Protein AF-A0A920VJ10-F1 (afdb_monomer)

Structure (mmCIF, N/CA/C/O backbone):
data_AF-A0A920VJ10-F1
#
_entry.id   AF-A0A920VJ10-F1
#
loop_
_atom_site.group_PDB
_atom_site.id
_atom_site.type_symbol
_atom_site.label_atom_id
_atom_site.label_alt_id
_atom_site.label_comp_id
_atom_site.label_asym_id
_atom_site.label_entity_id
_atom_site.label_seq_id
_atom_site.pdbx_PDB_ins_code
_atom_site.Cartn_x
_atom_site.Cartn_y
_atom_site.Cartn_z
_atom_site.occupancy
_atom_site.B_iso_or_equiv
_atom_site.auth_seq_id
_atom_site.auth_comp_id
_atom_site.auth_asym_id
_atom_site.auth_atom_id
_atom_site.pdbx_PDB_model_num
ATOM 1 N N . MET A 1 1 ? 7.218 -16.625 12.368 1.00 81.44 1 MET A N 1
ATOM 2 C CA . MET A 1 1 ? 6.012 -16.027 11.747 1.00 81.44 1 MET A CA 1
ATOM 3 C C . MET A 1 1 ? 5.820 -14.560 12.105 1.00 81.44 1 MET A C 1
ATOM 5 O O . MET A 1 1 ? 5.550 -13.787 11.196 1.00 81.44 1 MET A O 1
ATOM 9 N N . GLU A 1 2 ? 5.991 -14.152 13.365 1.00 87.25 2 GLU A N 1
ATOM 10 C CA . GLU A 1 2 ? 5.778 -12.749 13.767 1.00 87.25 2 GLU A CA 1
ATOM 11 C C . GLU A 1 2 ? 6.719 -11.756 13.066 1.00 87.25 2 GLU A C 1
ATOM 13 O O . GLU A 1 2 ? 6.262 -10.778 12.487 1.00 87.25 2 GLU A O 1
ATOM 18 N N . SER A 1 3 ? 8.016 -12.064 12.980 1.00 93.31 3 SER A N 1
ATOM 19 C CA . SER A 1 3 ? 8.998 -11.195 12.310 1.00 93.31 3 SER A CA 1
ATOM 20 C C . SER A 1 3 ? 8.684 -10.933 10.831 1.00 93.31 3 SER A C 1
ATOM 22 O O . SER A 1 3 ? 8.964 -9.851 10.326 1.00 93.31 3 SER A O 1
ATOM 24 N N . LEU A 1 4 ? 8.073 -11.902 10.135 1.00 93.44 4 LEU A N 1
ATOM 25 C CA . LEU A 1 4 ? 7.650 -11.731 8.742 1.00 93.44 4 LEU A CA 1
ATOM 26 C C . LEU A 1 4 ? 6.490 -10.735 8.647 1.00 93.44 4 LEU A C 1
ATOM 28 O O . LEU A 1 4 ? 6.519 -9.833 7.815 1.00 93.44 4 LEU A O 1
ATOM 32 N N . ARG A 1 5 ? 5.482 -10.881 9.516 1.00 92.06 5 ARG A N 1
ATOM 33 C CA . ARG A 1 5 ? 4.349 -9.949 9.576 1.00 92.06 5 ARG A CA 1
ATOM 34 C C . ARG A 1 5 ? 4.821 -8.550 9.932 1.00 92.06 5 ARG A C 1
ATOM 36 O O . ARG A 1 5 ? 4.387 -7.600 9.298 1.00 92.06 5 ARG A O 1
ATOM 43 N N . GLU A 1 6 ? 5.759 -8.427 10.861 1.00 94.81 6 GLU A N 1
ATOM 44 C CA . GLU A 1 6 ? 6.332 -7.131 11.207 1.00 94.81 6 GLU A CA 1
ATOM 45 C C . GLU A 1 6 ? 7.079 -6.491 10.025 1.00 94.81 6 GLU A C 1
ATOM 47 O O . GLU A 1 6 ? 6.897 -5.309 9.742 1.00 94.81 6 GLU A O 1
ATOM 52 N N . GLY A 1 7 ? 7.840 -7.274 9.254 1.00 96.88 7 GLY A N 1
ATOM 53 C CA . GLY A 1 7 ? 8.449 -6.795 8.010 1.00 96.88 7 GLY A CA 1
ATOM 54 C C . GLY A 1 7 ? 7.416 -6.281 6.999 1.00 96.88 7 GLY A C 1
ATOM 55 O O . GLY A 1 7 ? 7.562 -5.182 6.467 1.00 96.88 7 GLY A O 1
ATOM 56 N N . LEU A 1 8 ? 6.335 -7.035 6.777 1.00 97.31 8 LEU A N 1
ATOM 57 C CA . LEU A 1 8 ? 5.240 -6.639 5.881 1.00 97.31 8 LEU A CA 1
ATOM 58 C C . LEU A 1 8 ? 4.455 -5.424 6.398 1.00 97.31 8 LEU A C 1
ATOM 60 O O . LEU A 1 8 ? 3.967 -4.625 5.602 1.00 97.31 8 LEU A O 1
ATOM 64 N N . ARG A 1 9 ? 4.344 -5.263 7.720 1.00 96.38 9 ARG A N 1
ATOM 65 C CA . ARG A 1 9 ? 3.722 -4.099 8.360 1.00 96.38 9 ARG A CA 1
ATOM 66 C C . ARG A 1 9 ? 4.546 -2.835 8.126 1.00 96.38 9 ARG A C 1
ATOM 68 O O . ARG A 1 9 ? 3.982 -1.780 7.867 1.00 96.38 9 ARG A O 1
A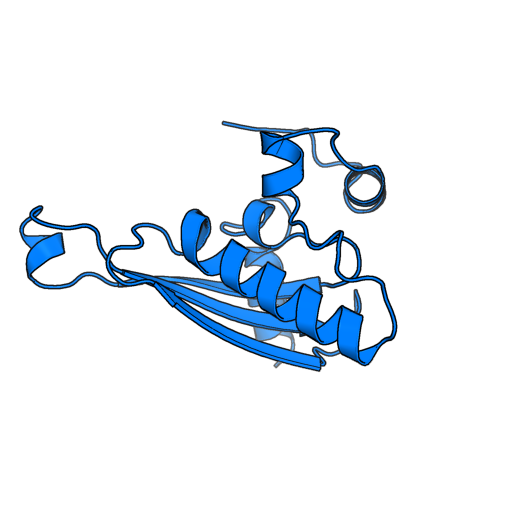TOM 75 N N . LYS A 1 10 ? 5.877 -2.929 8.159 1.00 97.12 10 LYS A N 1
ATOM 76 C CA . LYS A 1 10 ? 6.769 -1.783 7.909 1.00 97.12 10 LYS A CA 1
ATOM 77 C C . LYS A 1 10 ? 6.705 -1.256 6.476 1.00 97.12 10 LYS A C 1
ATOM 79 O O . LYS A 1 10 ? 6.940 -0.074 6.266 1.00 97.12 10 LYS A O 1
ATOM 84 N N . VAL A 1 11 ? 6.351 -2.090 5.497 1.00 97.88 11 VAL A N 1
ATOM 85 C CA . VAL A 1 11 ? 6.155 -1.657 4.098 1.00 97.88 11 VAL A CA 1
ATOM 86 C C . VAL A 1 11 ? 4.973 -0.688 3.961 1.00 97.88 11 VAL A C 1
ATOM 88 O O . VAL A 1 11 ? 5.006 0.212 3.121 1.00 97.88 11 VAL A O 1
ATOM 91 N N . THR A 1 12 ? 3.937 -0.868 4.778 1.00 97.44 12 THR A N 1
ATOM 92 C CA . THR A 1 12 ? 2.668 -0.125 4.720 1.00 97.44 12 THR A CA 1
ATOM 93 C C . THR A 1 12 ? 2.513 0.888 5.860 1.00 97.44 12 THR A C 1
ATOM 95 O O . THR A 1 12 ? 1.582 1.691 5.849 1.00 97.44 12 THR A O 1
ATOM 98 N N . ALA A 1 13 ? 3.414 0.884 6.844 1.00 96.06 13 ALA A N 1
ATOM 99 C CA . ALA A 1 13 ? 3.509 1.884 7.906 1.00 96.06 13 ALA A CA 1
ATOM 100 C C . ALA A 1 13 ? 4.123 3.204 7.396 1.00 96.06 13 ALA A C 1
ATOM 102 O O . ALA A 1 13 ? 4.761 3.201 6.342 1.00 96.06 13 ALA A O 1
ATOM 103 N N . PRO A 1 14 ? 3.979 4.329 8.125 1.00 95.50 14 PRO A N 1
ATOM 104 C CA . PRO A 1 14 ? 4.653 5.576 7.770 1.00 95.50 14 PRO A CA 1
ATOM 105 C C . PRO A 1 14 ? 6.155 5.384 7.520 1.00 95.50 14 PRO A C 1
ATOM 107 O O . PRO A 1 14 ? 6.833 4.694 8.279 1.00 95.50 14 PRO A O 1
ATOM 110 N N . GLY A 1 15 ? 6.664 5.980 6.437 1.00 92.81 15 GLY A N 1
ATOM 111 C CA . GLY A 1 15 ? 8.037 5.774 5.951 1.00 92.81 15 GLY A CA 1
ATOM 112 C C . GLY A 1 15 ? 8.239 4.507 5.105 1.00 92.81 15 GLY A C 1
ATOM 113 O O . GLY A 1 15 ? 9.293 4.341 4.496 1.00 92.81 15 GLY A O 1
ATOM 114 N N . GLY A 1 16 ? 7.239 3.627 5.030 1.00 96.12 16 GLY A N 1
ATOM 115 C CA . GLY A 1 16 ? 7.220 2.460 4.157 1.00 96.12 16 GLY A CA 1
ATOM 116 C C . GLY A 1 16 ? 6.886 2.802 2.703 1.00 96.12 16 GLY A C 1
ATOM 117 O O . GLY A 1 16 ? 6.212 3.790 2.408 1.00 96.12 16 GLY A O 1
ATOM 118 N N . THR A 1 17 ? 7.322 1.947 1.775 1.00 95.62 17 THR A N 1
ATOM 119 C CA . THR A 1 17 ? 7.217 2.192 0.326 1.00 95.62 17 THR A CA 1
ATOM 120 C C . THR A 1 17 ? 5.790 2.217 -0.216 1.00 95.62 17 THR A C 1
ATOM 122 O O . THR A 1 17 ? 5.575 2.747 -1.301 1.00 95.62 17 THR A O 1
ATOM 125 N N . ALA A 1 18 ? 4.815 1.651 0.500 1.00 97.06 18 ALA A N 1
ATOM 126 C CA . ALA A 1 18 ? 3.423 1.566 0.057 1.00 97.06 18 ALA A CA 1
ATOM 127 C C . ALA A 1 18 ? 2.444 2.296 0.987 1.00 97.06 18 ALA A C 1
ATOM 129 O O . ALA A 1 18 ? 1.234 2.105 0.877 1.00 97.06 18 ALA A O 1
ATOM 130 N N . HIS A 1 19 ? 2.943 3.111 1.920 1.00 97.06 19 HIS A N 1
ATOM 131 C CA . HIS A 1 19 ? 2.133 3.671 3.000 1.00 97.06 19 HIS A CA 1
ATOM 132 C C . HIS A 1 19 ? 0.901 4.448 2.517 1.00 97.06 19 HIS A C 1
ATOM 134 O O . HIS A 1 19 ? -0.222 4.141 2.910 1.00 97.06 19 HIS A O 1
ATOM 140 N N . PHE A 1 20 ? 1.100 5.424 1.632 1.00 95.69 20 PHE A N 1
ATOM 141 C CA . PHE A 1 20 ? 0.037 6.328 1.188 1.00 95.69 20 PHE A CA 1
ATOM 142 C C . PHE A 1 20 ? -1.077 5.566 0.464 1.00 95.69 20 PHE A C 1
ATOM 144 O O . PHE A 1 20 ? -2.254 5.756 0.759 1.00 95.69 20 PHE A O 1
ATOM 151 N N . GLY A 1 21 ? -0.694 4.647 -0.424 1.00 97.12 21 GLY A N 1
ATOM 152 C CA . GLY A 1 21 ? -1.626 3.819 -1.183 1.00 97.12 21 GLY A CA 1
ATOM 153 C C . GLY A 1 21 ? -2.292 2.697 -0.384 1.00 97.12 21 GLY A C 1
ATOM 154 O O . GLY A 1 21 ? -3.178 2.042 -0.911 1.00 97.12 21 GLY A O 1
ATOM 155 N N . THR A 1 22 ? -1.889 2.434 0.865 1.00 98.31 22 THR A N 1
ATOM 156 C CA . THR A 1 22 ? -2.440 1.313 1.659 1.00 98.31 22 THR A CA 1
ATOM 157 C C . THR A 1 22 ? -3.009 1.703 3.017 1.00 98.31 22 THR A C 1
ATOM 159 O O . THR A 1 22 ? -3.643 0.873 3.668 1.00 98.31 22 THR A O 1
ATOM 162 N N . ALA A 1 23 ? -2.830 2.947 3.459 1.00 97.69 23 ALA A N 1
ATOM 163 C CA . ALA A 1 23 ? -3.445 3.435 4.685 1.00 97.69 23 ALA A CA 1
ATOM 164 C C . ALA A 1 23 ? -4.961 3.611 4.490 1.00 97.69 23 ALA A C 1
ATOM 166 O O . ALA A 1 23 ? -5.397 4.391 3.644 1.00 97.69 23 ALA A O 1
ATOM 167 N N . LEU A 1 24 ? -5.744 2.887 5.293 1.00 97.50 24 LEU A N 1
ATOM 168 C CA . LEU A 1 24 ? -7.210 2.850 5.266 1.00 97.50 24 LEU A CA 1
ATOM 169 C C . LEU A 1 24 ? -7.785 3.296 6.610 1.00 97.50 24 LEU A C 1
ATOM 171 O O . LEU A 1 24 ? -7.149 3.121 7.647 1.00 97.5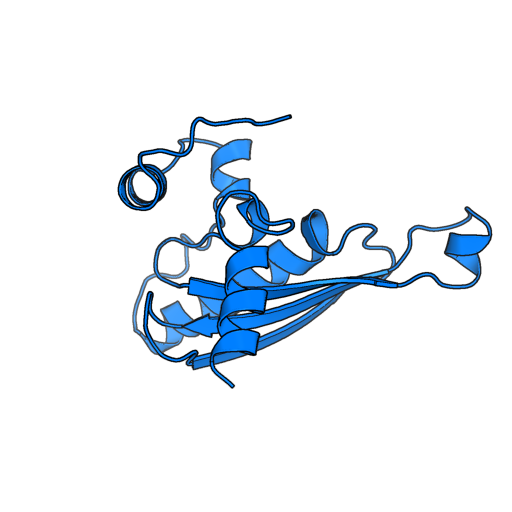0 24 LEU A O 1
ATOM 175 N N . GLU A 1 25 ? -9.016 3.794 6.615 1.00 96.38 25 GLU A N 1
ATOM 176 C CA . GLU A 1 25 ? -9.686 4.263 7.832 1.00 96.38 25 GLU A CA 1
ATOM 177 C C . GLU A 1 25 ? -9.906 3.151 8.868 1.00 96.38 25 GLU A C 1
ATOM 179 O O . GLU A 1 25 ? -9.562 3.323 10.033 1.00 96.38 25 GLU A O 1
ATOM 184 N N . HIS A 1 26 ? -10.440 1.997 8.472 1.00 96.50 26 HIS A N 1
ATOM 185 C CA . HIS A 1 26 ? -10.870 0.968 9.433 1.00 96.50 26 HIS A CA 1
ATOM 186 C C . HIS A 1 26 ? -9.904 -0.212 9.564 1.00 96.50 26 HIS A C 1
ATOM 188 O O . HIS A 1 26 ? -9.940 -0.942 10.556 1.00 96.50 26 HIS A O 1
ATOM 194 N N . TRP A 1 27 ? -9.034 -0.408 8.574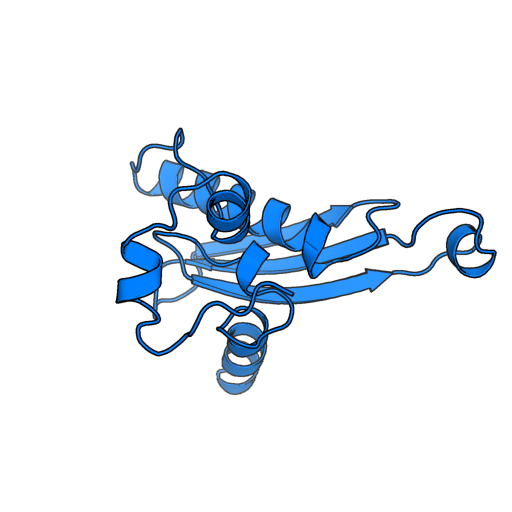 1.00 97.75 27 TRP A N 1
ATOM 195 C CA . TRP A 1 27 ? -8.262 -1.639 8.437 1.00 97.75 27 TRP A CA 1
ATOM 196 C C . TRP A 1 27 ? -6.770 -1.377 8.421 1.00 97.75 27 TRP A C 1
ATOM 198 O O . TRP A 1 27 ? -6.285 -0.338 7.976 1.00 97.75 27 TRP A O 1
ATOM 208 N N . GLN A 1 28 ? -6.030 -2.379 8.871 1.00 97.81 28 GLN A N 1
ATOM 209 C CA . GLN A 1 28 ? -4.594 -2.429 8.719 1.00 97.81 28 GLN A CA 1
ATOM 210 C C . GLN A 1 28 ? -4.230 -3.346 7.564 1.00 97.81 28 GLN A C 1
ATOM 212 O O . GLN A 1 28 ? -4.688 -4.486 7.495 1.00 97.81 28 GLN A O 1
ATOM 217 N N . VAL A 1 29 ? -3.356 -2.845 6.698 1.00 98.44 29 VAL A N 1
ATOM 218 C CA . VAL A 1 29 ? -2.784 -3.598 5.589 1.00 98.44 29 VAL A CA 1
ATOM 219 C C . VAL A 1 29 ? -1.368 -4.031 5.947 1.00 98.44 29 VAL A C 1
ATOM 221 O O . VAL A 1 29 ? -0.590 -3.243 6.481 1.00 98.44 29 VAL A O 1
ATOM 224 N N . LEU A 1 30 ? -1.020 -5.273 5.631 1.00 98.12 30 LEU A N 1
ATOM 225 C CA . LEU A 1 30 ? 0.343 -5.793 5.639 1.00 98.12 30 LEU A CA 1
ATOM 226 C C . LEU A 1 30 ? 0.618 -6.345 4.247 1.00 98.12 30 LEU A C 1
ATOM 228 O O . LEU A 1 30 ? -0.195 -7.108 3.730 1.00 98.12 30 LEU A O 1
ATOM 232 N N . GLY A 1 31 ? 1.744 -6.015 3.627 1.00 97.94 31 GLY A N 1
ATOM 233 C CA . GLY A 1 31 ? 1.998 -6.555 2.298 1.00 97.94 31 GLY A CA 1
ATOM 234 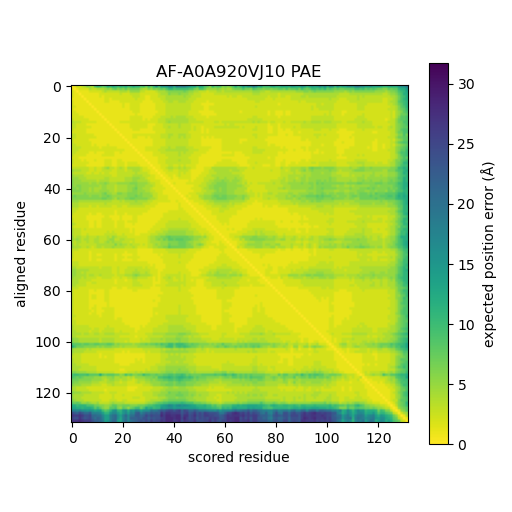C C . GLY A 1 31 ? 3.326 -6.164 1.696 1.00 97.94 31 GLY A C 1
ATOM 235 O O . GLY A 1 31 ? 4.186 -5.573 2.348 1.00 97.94 31 GLY A O 1
ATOM 236 N N . LYS A 1 32 ? 3.490 -6.535 0.431 1.00 98.12 32 LYS A N 1
ATOM 237 C CA . LYS A 1 32 ? 4.689 -6.253 -0.338 1.00 98.12 32 LYS A CA 1
ATOM 238 C C . LYS A 1 32 ? 4.323 -5.782 -1.736 1.00 98.12 32 LYS A C 1
ATOM 240 O O . LYS A 1 32 ? 3.535 -6.413 -2.433 1.00 98.12 32 LYS A O 1
ATOM 245 N N . THR A 1 33 ? 4.965 -4.685 -2.114 1.00 95.81 33 THR A N 1
ATOM 246 C CA . THR A 1 33 ? 4.980 -4.136 -3.469 1.00 95.81 33 THR A CA 1
ATOM 247 C C . THR A 1 33 ? 6.115 -4.739 -4.290 1.00 95.81 33 THR A C 1
ATOM 249 O O . THR A 1 33 ? 7.192 -5.021 -3.741 1.00 95.81 33 THR A O 1
ATOM 252 N N . GLY A 1 34 ? 5.919 -4.834 -5.598 1.00 94.50 34 GLY A N 1
ATOM 253 C CA . GLY A 1 34 ? 7.006 -4.975 -6.548 1.00 94.50 34 GLY A CA 1
ATOM 254 C C . GLY A 1 34 ? 6.627 -4.521 -7.952 1.00 94.50 34 GLY A C 1
ATOM 255 O O . GLY A 1 34 ? 5.479 -4.185 -8.244 1.00 94.50 34 GLY A O 1
ATOM 256 N N . THR A 1 35 ? 7.644 -4.525 -8.798 1.00 96.19 35 THR A N 1
ATOM 257 C CA . THR A 1 35 ? 7.573 -4.228 -10.224 1.00 96.19 35 THR A CA 1
ATOM 258 C C . THR A 1 35 ? 8.152 -5.438 -10.953 1.00 96.19 35 THR A C 1
ATOM 260 O O . THR A 1 35 ? 9.104 -6.052 -10.463 1.00 96.19 35 THR A O 1
ATOM 263 N N . ALA A 1 36 ? 7.527 -5.844 -12.053 1.00 95.88 36 ALA A N 1
ATOM 264 C CA . ALA A 1 36 ? 7.923 -6.999 -12.844 1.00 95.88 36 ALA A CA 1
ATOM 265 C C . ALA A 1 36 ? 8.247 -6.557 -14.274 1.00 95.88 36 ALA A C 1
ATOM 267 O O . ALA A 1 36 ? 7.361 -6.180 -15.040 1.00 95.88 36 ALA A O 1
ATOM 268 N N . GLU A 1 37 ? 9.534 -6.609 -14.606 1.00 95.06 37 GLU A N 1
ATOM 269 C CA . GLU A 1 37 ? 10.045 -6.323 -15.944 1.00 95.06 37 GLU A CA 1
ATOM 270 C C . GLU A 1 37 ? 9.663 -7.425 -16.942 1.00 95.06 37 GLU A C 1
ATOM 272 O O . GLU A 1 37 ? 9.591 -8.605 -16.594 1.00 95.06 37 GLU A O 1
ATOM 277 N N . HIS A 1 38 ? 9.487 -7.046 -18.206 1.00 94.56 38 HIS A N 1
ATOM 278 C CA . HIS A 1 38 ? 9.283 -7.955 -19.335 1.00 94.56 38 HIS A CA 1
ATOM 279 C C . HIS A 1 38 ? 10.043 -7.461 -20.573 1.00 94.56 38 HIS A C 1
ATOM 281 O O . HIS A 1 38 ? 10.571 -6.353 -20.591 1.00 94.56 38 HIS A O 1
ATOM 287 N N . GLY A 1 39 ? 10.063 -8.252 -21.653 1.00 96.94 39 GLY A N 1
ATOM 288 C CA . GLY A 1 39 ? 10.874 -7.946 -22.843 1.00 96.94 39 GLY A CA 1
ATOM 289 C C . GLY A 1 39 ? 10.668 -6.531 -23.402 1.00 96.94 39 GLY A C 1
ATOM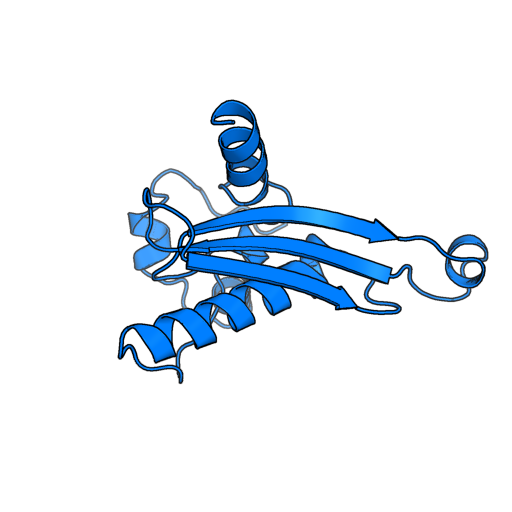 290 O O . GLY A 1 39 ? 11.639 -5.842 -23.697 1.00 96.94 39 GLY A O 1
ATOM 291 N N . LEU A 1 40 ? 9.415 -6.063 -23.483 1.00 96.56 40 LEU A N 1
ATOM 292 C CA . LEU A 1 40 ? 9.121 -4.695 -23.933 1.00 96.56 40 LEU A CA 1
ATOM 293 C C . LEU A 1 40 ? 9.560 -3.598 -22.943 1.00 96.56 40 LEU A C 1
ATOM 295 O O . LEU A 1 40 ? 10.017 -2.559 -23.406 1.00 96.56 40 LEU A O 1
ATOM 299 N N . SER A 1 41 ? 9.476 -3.804 -21.622 1.00 95.88 41 SER A N 1
ATOM 300 C CA . SER A 1 41 ? 9.897 -2.786 -20.647 1.00 95.88 41 SER A CA 1
ATOM 301 C C . SER A 1 41 ? 11.408 -2.676 -20.563 1.00 95.88 41 SER A C 1
ATOM 303 O O . SER A 1 41 ? 11.954 -1.577 -20.563 1.00 95.88 41 SER A O 1
ATOM 305 N N . GLN A 1 42 ? 12.104 -3.808 -20.665 1.00 95.81 42 GLN A N 1
ATOM 306 C CA . GLN A 1 42 ? 13.560 -3.827 -20.775 1.00 95.81 42 GLN A CA 1
ATOM 307 C C . GLN A 1 42 ? 14.065 -3.159 -22.061 1.00 95.81 42 GLN A C 1
ATOM 309 O O . GLN A 1 42 ? 15.166 -2.614 -22.074 1.00 95.81 42 GLN A O 1
ATOM 314 N N . ALA A 1 43 ? 13.266 -3.178 -23.132 1.00 96.75 43 ALA A N 1
ATOM 315 C CA . ALA A 1 43 ? 13.547 -2.450 -24.368 1.00 96.75 43 ALA A CA 1
ATOM 316 C C . ALA A 1 43 ? 13.122 -0.966 -24.320 1.00 96.75 43 ALA A C 1
ATOM 318 O O . ALA A 1 43 ? 13.328 -0.254 -25.301 1.00 96.75 43 ALA A O 1
ATOM 319 N N . GLY A 1 44 ? 12.516 -0.497 -23.222 1.00 95.44 44 GLY A N 1
ATOM 320 C CA . GLY A 1 44 ? 11.979 0.863 -23.093 1.00 95.44 44 GLY A CA 1
ATOM 321 C C . GLY A 1 44 ? 10.760 1.140 -23.980 1.00 95.44 44 GLY A C 1
ATOM 322 O O . GLY A 1 44 ? 10.489 2.290 -24.311 1.00 95.44 44 GLY A O 1
ATOM 323 N N . LEU A 1 45 ? 10.052 0.093 -24.413 1.00 97.06 45 LEU A N 1
ATOM 324 C CA . LEU A 1 45 ? 8.915 0.172 -25.337 1.00 97.06 45 LEU A CA 1
ATOM 325 C C . LEU A 1 45 ? 7.553 0.102 -24.634 1.00 97.06 45 LEU A C 1
ATOM 327 O O . LEU A 1 45 ? 6.529 0.310 -25.281 1.00 97.06 45 LEU A O 1
ATOM 331 N N . ALA A 1 46 ? 7.526 -0.236 -23.346 1.00 96.38 46 ALA A N 1
ATOM 332 C CA . ALA A 1 46 ? 6.321 -0.273 -22.524 1.00 96.38 46 ALA A CA 1
ATOM 333 C C . ALA A 1 46 ? 6.684 -0.209 -21.033 1.00 96.38 46 ALA A C 1
ATOM 335 O O . ALA A 1 46 ? 7.817 -0.499 -20.664 1.00 96.38 46 ALA A O 1
ATOM 336 N N . GLU A 1 47 ? 5.726 0.117 -20.171 1.00 97.56 47 GLU A N 1
ATOM 337 C CA . GLU A 1 47 ? 5.958 0.133 -18.723 1.00 97.56 47 GLU A CA 1
ATOM 338 C C . GLU A 1 47 ? 6.060 -1.283 -18.142 1.00 97.56 47 GLU A C 1
ATOM 340 O O . GLU A 1 47 ? 5.375 -2.188 -18.622 1.00 97.56 47 GLU A O 1
ATOM 345 N N . PRO A 1 48 ? 6.848 -1.517 -17.081 1.00 97.44 48 PRO A N 1
ATOM 346 C CA . PRO A 1 48 ? 6.827 -2.804 -16.403 1.00 97.44 48 PRO A CA 1
ATOM 347 C C . PRO A 1 48 ? 5.472 -3.055 -15.727 1.00 97.44 48 PRO A C 1
ATOM 349 O O . PRO A 1 48 ? 4.654 -2.156 -15.525 1.00 97.44 48 PRO A O 1
ATOM 352 N N . HIS A 1 49 ? 5.198 -4.302 -15.355 1.00 98.00 49 HIS A N 1
ATOM 353 C CA . HIS A 1 49 ? 3.975 -4.634 -14.628 1.00 98.00 49 HIS A CA 1
ATOM 354 C C . HIS A 1 49 ? 4.101 -4.248 -13.152 1.00 98.00 49 HIS A C 1
ATOM 356 O O . HIS A 1 49 ? 5.147 -4.436 -12.529 1.00 98.00 49 HIS A O 1
ATOM 362 N N . ALA A 1 50 ? 3.011 -3.779 -12.558 1.00 98.31 50 ALA A N 1
ATOM 363 C CA . ALA A 1 50 ? 2.934 -3.480 -11.135 1.00 98.31 50 ALA A CA 1
ATOM 364 C C . ALA A 1 50 ? 2.271 -4.638 -10.388 1.00 98.31 50 ALA A C 1
ATOM 366 O O . ALA A 1 50 ? 1.263 -5.177 -10.845 1.00 98.31 50 ALA A O 1
ATOM 367 N N . TRP A 1 51 ? 2.780 -5.001 -9.210 1.00 98.44 51 TRP A N 1
ATOM 368 C CA . TRP A 1 51 ? 2.109 -5.987 -8.366 1.00 98.44 51 TRP A CA 1
ATOM 369 C C . TRP A 1 51 ? 2.137 -5.631 -6.884 1.00 98.44 51 TRP A C 1
ATOM 371 O O . TRP A 1 51 ? 3.062 -4.995 -6.369 1.00 98.44 51 TRP A O 1
ATOM 381 N N . PHE A 1 52 ? 1.098 -6.079 -6.185 1.00 98.69 52 PHE A N 1
ATOM 382 C CA . PHE A 1 52 ? 1.013 -5.994 -4.737 1.00 98.69 52 PHE A CA 1
ATOM 383 C C . PHE A 1 52 ? 0.325 -7.233 -4.175 1.00 98.69 52 PHE A C 1
ATOM 385 O O . PHE A 1 52 ? -0.799 -7.557 -4.554 1.00 98.69 52 PHE A O 1
ATOM 392 N N . ALA A 1 53 ? 0.982 -7.901 -3.231 1.00 98.62 53 ALA A N 1
ATOM 393 C CA . ALA A 1 53 ? 0.382 -8.972 -2.444 1.00 98.62 53 ALA A CA 1
ATOM 394 C C . ALA A 1 53 ? 0.217 -8.491 -1.004 1.00 98.62 53 ALA A C 1
ATOM 396 O O . ALA A 1 53 ? 1.198 -8.109 -0.357 1.00 98.62 53 ALA A O 1
ATOM 397 N N . GLY A 1 54 ? -1.011 -8.504 -0.487 1.00 98.19 54 GLY A N 1
ATOM 398 C CA . GLY A 1 54 ? -1.264 -8.049 0.872 1.00 98.19 54 GLY A CA 1
ATOM 399 C C . GLY A 1 54 ? -2.424 -8.728 1.568 1.00 98.19 54 GLY A C 1
ATOM 400 O O . GLY A 1 54 ? -3.265 -9.389 0.969 1.00 98.19 54 GLY A O 1
ATOM 401 N N . MET A 1 55 ? -2.423 -8.559 2.881 1.00 98.25 55 MET A N 1
ATOM 402 C CA . MET A 1 55 ? -3.431 -9.049 3.802 1.00 98.25 55 MET A CA 1
ATOM 403 C C . MET A 1 55 ? -4.017 -7.857 4.548 1.00 98.25 55 MET A C 1
ATOM 405 O O . MET A 1 55 ? -3.284 -6.922 4.880 1.00 98.25 55 MET A O 1
ATOM 409 N N . ALA A 1 56 ? -5.312 -7.905 4.845 1.00 98.44 56 ALA A N 1
ATOM 410 C CA . ALA A 1 56 ? -5.992 -6.831 5.559 1.00 98.44 56 ALA A CA 1
ATOM 411 C C . ALA A 1 56 ? -6.925 -7.361 6.647 1.00 98.44 56 ALA A C 1
ATOM 413 O O . ALA A 1 56 ? -7.483 -8.456 6.533 1.00 98.44 56 ALA A O 1
ATOM 414 N N . GLY A 1 57 ? -7.104 -6.577 7.706 1.00 97.94 57 GLY A N 1
ATOM 415 C CA . GLY A 1 57 ? -8.012 -6.887 8.807 1.00 97.94 57 GLY A CA 1
ATOM 416 C C . GLY A 1 57 ? -8.062 -5.777 9.857 1.00 97.94 57 GLY A C 1
ATOM 417 O O . GLY A 1 57 ? -7.553 -4.680 9.609 1.00 97.94 57 GLY A O 1
ATOM 418 N N . PRO A 1 58 ? -8.670 -6.044 11.026 1.00 97.06 58 PRO A N 1
ATOM 419 C CA . PRO A 1 58 ? -8.721 -5.091 12.129 1.00 97.06 58 PRO A CA 1
ATOM 420 C C . PRO A 1 58 ? -7.328 -4.606 12.535 1.00 97.06 58 PRO A C 1
ATOM 422 O O . PRO A 1 58 ? -6.355 -5.363 12.512 1.00 97.06 58 PRO A O 1
ATOM 425 N N . ILE A 1 59 ? -7.233 -3.344 12.944 1.00 94.94 59 ILE A N 1
ATOM 426 C CA . ILE A 1 59 ? -5.978 -2.742 13.402 1.00 94.94 59 ILE A CA 1
ATOM 427 C C . ILE A 1 59 ? -5.476 -3.483 14.644 1.00 94.94 59 ILE A C 1
ATOM 429 O O . ILE A 1 59 ? -6.199 -3.616 15.627 1.00 94.94 59 ILE A O 1
ATOM 433 N N . GLY A 1 60 ? -4.241 -3.991 14.587 1.00 91.19 60 GLY A N 1
ATOM 434 C CA . GLY A 1 60 ? -3.661 -4.805 15.663 1.00 91.19 60 GLY A CA 1
ATOM 435 C C . GLY A 1 60 ? -4.224 -6.230 15.760 1.00 91.19 60 GLY A C 1
ATOM 436 O O . GLY A 1 60 ? -3.788 -6.993 16.618 1.00 91.19 60 GLY A O 1
ATOM 437 N N . GLY A 1 61 ? -5.160 -6.607 14.885 1.00 92.19 61 GLY A N 1
ATOM 438 C CA . GLY A 1 61 ? -5.764 -7.934 14.827 1.00 92.19 61 GLY A CA 1
ATOM 439 C C . GLY A 1 61 ? -5.148 -8.847 13.764 1.00 92.19 61 GLY A C 1
ATOM 440 O O . GLY A 1 61 ? -4.197 -8.500 13.061 1.00 92.19 61 GLY A O 1
ATOM 441 N N . LEU A 1 62 ? -5.723 -10.046 13.636 1.00 92.81 62 LEU A N 1
ATOM 442 C CA . LEU A 1 62 ? -5.385 -10.977 12.560 1.00 92.81 62 LEU A CA 1
ATOM 443 C C . LEU A 1 62 ? -6.036 -10.540 11.234 1.00 92.81 62 LEU A C 1
ATOM 445 O O . LEU A 1 62 ? -7.176 -10.068 11.243 1.00 92.81 62 LEU A O 1
ATOM 449 N N . PRO A 1 63 ? -5.355 -10.723 10.086 1.00 94.31 63 PRO A N 1
ATOM 450 C CA . PRO A 1 63 ? -5.943 -10.425 8.788 1.00 94.31 63 PRO A CA 1
ATOM 451 C C . PRO A 1 63 ? -7.126 -11.355 8.489 1.00 94.31 63 PRO A C 1
ATOM 453 O O . PRO A 1 63 ? -7.079 -12.551 8.774 1.00 94.31 63 PRO A O 1
ATOM 456 N N . GLY A 1 64 ? -8.177 -10.798 7.888 1.00 94.44 64 GLY A N 1
ATOM 457 C CA . GLY A 1 64 ? -9.393 -11.509 7.488 1.00 94.44 64 GLY A CA 1
ATOM 458 C C . GLY A 1 64 ? -9.516 -11.756 5.981 1.00 94.44 64 GLY A C 1
ATOM 459 O O . GLY A 1 64 ? -10.465 -12.421 5.564 1.00 94.44 64 GLY A O 1
ATOM 460 N N . ILE A 1 65 ? -8.599 -11.210 5.175 1.00 98.31 65 ILE A N 1
ATOM 461 C CA . ILE A 1 65 ? -8.537 -11.382 3.718 1.00 98.31 65 ILE A CA 1
ATOM 462 C C . ILE A 1 65 ? -7.091 -11.266 3.214 1.00 98.31 65 ILE A C 1
ATOM 464 O O . ILE A 1 65 ? -6.287 -10.531 3.791 1.00 98.31 65 ILE A O 1
ATOM 468 N N . VAL A 1 66 ? -6.790 -11.975 2.123 1.00 98.38 66 VAL A N 1
ATOM 469 C CA . VAL A 1 66 ? -5.597 -11.793 1.286 1.00 98.38 66 VAL A CA 1
ATOM 470 C C . VAL A 1 66 ? -6.048 -11.367 -0.108 1.00 98.38 66 VAL A C 1
ATOM 472 O O . VAL A 1 66 ? -6.967 -11.967 -0.662 1.00 98.38 66 VAL A O 1
ATOM 475 N N . VAL A 1 67 ? -5.401 -10.349 -0.671 1.00 98.69 67 VAL A N 1
ATOM 476 C CA . VAL A 1 67 ? -5.635 -9.862 -2.033 1.00 98.69 67 VAL A CA 1
ATOM 477 C C . VAL A 1 67 ? -4.289 -9.748 -2.744 1.00 98.69 67 VAL A C 1
ATOM 479 O O . VAL A 1 67 ? -3.320 -9.216 -2.193 1.00 98.69 67 VAL A O 1
ATOM 482 N N . VAL A 1 68 ? -4.232 -10.255 -3.973 1.00 98.56 68 VAL A N 1
ATOM 483 C CA . VAL A 1 68 ? -3.082 -10.112 -4.869 1.00 98.56 68 VAL A CA 1
ATOM 484 C C . VAL A 1 68 ? -3.546 -9.371 -6.110 1.00 98.56 68 VAL A C 1
ATOM 486 O O . VAL A 1 68 ? -4.523 -9.769 -6.738 1.00 98.56 68 VAL A O 1
ATOM 489 N N . VAL A 1 69 ? -2.850 -8.289 -6.438 1.00 98.75 69 VAL A N 1
ATOM 490 C CA . VAL A 1 69 ? -3.109 -7.465 -7.618 1.00 98.75 69 VAL A CA 1
ATOM 491 C C . VAL A 1 69 ? -1.898 -7.536 -8.529 1.00 98.75 69 VAL A C 1
ATOM 493 O O . VAL A 1 69 ? -0.771 -7.346 -8.069 1.00 98.75 69 VAL A O 1
ATOM 496 N N . ILE A 1 70 ? -2.151 -7.776 -9.812 1.00 98.19 70 ILE A N 1
ATOM 497 C CA . ILE A 1 70 ? -1.199 -7.592 -10.904 1.00 98.19 70 ILE A CA 1
ATOM 498 C C . ILE A 1 70 ? -1.862 -6.631 -11.887 1.00 98.19 70 ILE A C 1
ATOM 500 O O . ILE A 1 70 ? -2.982 -6.878 -12.328 1.00 98.19 70 ILE A O 1
ATOM 504 N N . ALA A 1 71 ? -1.184 -5.532 -12.189 1.00 97.94 71 ALA A N 1
ATOM 505 C CA . ALA A 1 71 ? -1.578 -4.571 -13.204 1.00 97.94 71 ALA A CA 1
ATOM 506 C C . ALA A 1 71 ? -0.531 -4.602 -14.320 1.00 97.94 71 ALA A C 1
ATOM 508 O O . ALA A 1 71 ? 0.617 -4.187 -14.124 1.00 97.94 71 ALA A O 1
ATOM 509 N N . GLU A 1 72 ? -0.923 -5.135 -15.476 1.00 97.69 72 GLU A N 1
ATOM 510 C CA . GLU A 1 72 ? -0.085 -5.114 -16.673 1.00 97.69 72 GLU A CA 1
ATOM 511 C C . GLU A 1 72 ? 0.199 -3.668 -17.078 1.00 97.69 72 GLU A C 1
ATOM 513 O O . GLU A 1 72 ? -0.678 -2.808 -17.008 1.00 97.69 72 GLU A O 1
ATOM 518 N N . TYR A 1 73 ? 1.452 -3.410 -17.447 1.00 96.69 73 TYR A N 1
ATOM 519 C CA . TYR A 1 73 ? 1.980 -2.081 -17.773 1.00 96.69 73 TYR A CA 1
ATOM 520 C C . TYR A 1 73 ? 1.683 -1.014 -16.700 1.00 96.69 73 TYR A C 1
ATOM 522 O O . TYR A 1 73 ? 1.525 0.164 -16.999 1.00 96.69 73 TYR A O 1
ATOM 530 N N . GLY A 1 74 ? 1.557 -1.440 -15.437 1.00 95.81 74 GLY A N 1
ATOM 531 C CA . GLY A 1 74 ? 1.167 -0.581 -14.320 1.00 95.81 74 GLY A CA 1
ATOM 532 C C . GLY A 1 74 ? 2.306 0.209 -13.672 1.00 95.81 74 GLY A C 1
ATOM 533 O O . GLY A 1 74 ? 2.033 0.920 -12.704 1.00 95.81 74 GLY A O 1
ATOM 534 N N . GLU A 1 75 ? 3.543 0.054 -14.159 1.00 94.50 75 GLU A N 1
ATOM 535 C CA . GLU A 1 75 ? 4.783 0.732 -13.748 1.00 94.50 75 GLU A CA 1
ATOM 536 C C . GLU A 1 75 ? 5.194 0.461 -12.285 1.00 94.50 75 GLU A C 1
ATOM 538 O O . GLU A 1 75 ? 6.160 -0.248 -11.988 1.00 94.50 75 GLU A O 1
ATOM 543 N N . SER A 1 76 ? 4.430 0.988 -11.332 1.00 94.50 76 SER A N 1
ATOM 544 C CA . SER A 1 76 ? 4.771 1.006 -9.914 1.00 94.50 76 SER A CA 1
ATOM 545 C C . SER A 1 76 ? 3.799 0.190 -9.068 1.00 94.50 76 SER A C 1
ATOM 547 O O . SER A 1 76 ? 2.609 0.494 -8.954 1.00 94.50 76 SER A O 1
ATOM 549 N N . GLY A 1 77 ? 4.324 -0.820 -8.370 1.00 94.38 77 GLY A N 1
ATOM 550 C CA . GLY A 1 77 ? 3.543 -1.593 -7.403 1.00 94.38 77 GLY A CA 1
ATOM 551 C C . GLY A 1 77 ? 2.958 -0.743 -6.267 1.00 94.38 77 GLY A C 1
ATOM 552 O O . GLY A 1 77 ? 1.852 -1.028 -5.809 1.00 94.38 77 GLY A O 1
ATOM 553 N N . SER A 1 78 ? 3.646 0.318 -5.827 1.00 95.12 78 SER A N 1
ATOM 554 C CA . SER A 1 78 ? 3.179 1.167 -4.724 1.00 95.12 78 SER A CA 1
ATOM 555 C C . SER A 1 78 ? 2.184 2.234 -5.168 1.00 95.12 78 SER A C 1
ATOM 557 O O . SER A 1 78 ? 1.283 2.555 -4.394 1.00 95.12 78 SER A O 1
ATOM 559 N N . ALA A 1 79 ? 2.330 2.766 -6.384 1.00 94.81 79 ALA A N 1
ATOM 560 C CA . ALA A 1 79 ? 1.441 3.798 -6.915 1.00 94.81 79 ALA A CA 1
ATOM 561 C C . ALA A 1 79 ? 0.186 3.212 -7.580 1.00 94.81 79 ALA A C 1
ATOM 563 O O . ALA A 1 79 ? -0.883 3.805 -7.472 1.00 94.81 79 ALA A O 1
ATOM 564 N N . THR A 1 80 ? 0.293 2.035 -8.205 1.00 97.50 80 THR A N 1
ATOM 565 C CA . THR A 1 80 ? -0.798 1.436 -8.990 1.00 97.50 80 THR A CA 1
ATOM 566 C C . THR A 1 80 ? -1.432 0.248 -8.271 1.00 97.50 80 THR A C 1
ATOM 568 O O . THR A 1 80 ? -2.620 0.267 -7.952 1.00 97.50 80 THR A O 1
ATOM 571 N N . ALA A 1 81 ? -0.657 -0.797 -7.966 1.00 98.44 81 ALA A N 1
ATOM 572 C CA . ALA A 1 81 ? -1.225 -2.046 -7.450 1.00 98.44 81 ALA A CA 1
ATOM 573 C C . ALA A 1 81 ? -1.653 -1.952 -5.972 1.00 98.44 81 ALA A C 1
ATOM 575 O O . ALA A 1 81 ? -2.669 -2.534 -5.582 1.00 98.44 81 ALA A O 1
ATOM 576 N N . ALA A 1 82 ? -0.916 -1.207 -5.143 1.00 98.50 82 ALA A N 1
ATOM 577 C CA . ALA A 1 82 ? -1.199 -1.092 -3.714 1.00 98.50 82 ALA A CA 1
ATOM 578 C C . ALA A 1 82 ? -2.545 -0.397 -3.408 1.00 98.50 82 ALA A C 1
ATOM 580 O O . ALA A 1 82 ? -3.312 -0.970 -2.628 1.00 98.50 82 ALA A O 1
ATOM 581 N N . PRO A 1 83 ? -2.905 0.743 -4.044 1.00 98.31 83 PRO A N 1
ATOM 582 C CA . PRO A 1 83 ? -4.229 1.348 -3.878 1.00 98.31 83 PRO A CA 1
ATOM 583 C C . PRO A 1 83 ? -5.375 0.450 -4.336 1.00 98.31 83 PRO A C 1
ATOM 585 O O . PRO A 1 83 ? -6.390 0.362 -3.646 1.00 98.31 83 PRO A O 1
ATOM 588 N N . ILE A 1 84 ? -5.215 -0.261 -5.459 1.00 98.56 84 ILE A N 1
ATOM 589 C CA . ILE A 1 84 ? -6.229 -1.209 -5.948 1.00 98.56 84 ILE A CA 1
ATOM 590 C C . ILE A 1 84 ? -6.450 -2.311 -4.911 1.00 98.56 84 ILE A C 1
ATOM 592 O O . ILE A 1 84 ? -7.591 -2.629 -4.566 1.00 98.56 84 ILE A O 1
ATOM 596 N N . MET A 1 85 ? -5.360 -2.861 -4.371 1.00 98.62 85 MET A N 1
ATOM 597 C CA . MET A 1 85 ? -5.425 -3.893 -3.345 1.00 98.62 85 MET A CA 1
ATOM 598 C C . MET A 1 85 ? -6.147 -3.380 -2.095 1.00 98.62 85 MET A C 1
ATOM 600 O O . MET A 1 85 ? -7.104 -4.006 -1.634 1.00 98.62 85 MET A O 1
ATOM 604 N N . ALA A 1 86 ? -5.730 -2.221 -1.580 1.00 98.69 86 ALA A N 1
ATOM 605 C CA . ALA A 1 86 ? -6.274 -1.640 -0.360 1.00 98.69 86 ALA A CA 1
ATOM 606 C C . ALA A 1 86 ? -7.777 -1.353 -0.483 1.00 98.69 86 ALA A C 1
ATOM 608 O O . ALA A 1 86 ? -8.545 -1.767 0.382 1.00 98.69 86 ALA A O 1
ATOM 609 N N . LYS A 1 87 ? -8.214 -0.731 -1.585 1.00 98.69 87 LYS A N 1
ATOM 610 C CA . LYS A 1 87 ? -9.636 -0.447 -1.847 1.00 98.69 87 LYS A CA 1
ATOM 611 C C . LYS A 1 87 ? -10.463 -1.724 -1.994 1.00 98.69 87 LYS A C 1
ATOM 613 O O . LYS A 1 87 ? -11.572 -1.798 -1.471 1.00 98.69 87 LYS A O 1
ATOM 618 N N . THR A 1 88 ? -9.914 -2.749 -2.647 1.00 98.69 88 THR A N 1
ATOM 619 C CA . THR A 1 88 ? -10.574 -4.060 -2.786 1.00 98.69 88 THR A CA 1
ATOM 620 C C . THR A 1 88 ? -10.786 -4.717 -1.422 1.00 98.69 88 THR A C 1
ATOM 622 O O . THR A 1 88 ? -11.883 -5.185 -1.109 1.00 98.69 88 THR A O 1
ATOM 625 N N . ALA A 1 89 ? -9.745 -4.725 -0.585 1.00 98.69 89 ALA A N 1
ATOM 626 C CA . ALA A 1 89 ? -9.820 -5.270 0.761 1.00 98.69 89 ALA A CA 1
ATOM 627 C C . ALA A 1 89 ? -10.778 -4.468 1.658 1.00 98.69 89 ALA A C 1
ATOM 629 O O . ALA A 1 89 ? -11.575 -5.070 2.378 1.00 98.69 89 ALA A O 1
ATOM 630 N N . ASP A 1 90 ? -10.738 -3.134 1.581 1.00 98.56 90 ASP A N 1
ATOM 631 C CA . ASP A 1 90 ? -11.628 -2.238 2.323 1.00 98.56 90 ASP A CA 1
ATOM 632 C C . ASP A 1 90 ? -13.094 -2.486 1.965 1.00 98.56 90 ASP A C 1
ATOM 634 O O . ASP A 1 90 ? -13.912 -2.741 2.846 1.00 98.56 90 ASP A O 1
ATOM 638 N N . TYR A 1 91 ? -13.412 -2.519 0.668 1.00 98.56 91 TYR A N 1
ATOM 639 C CA . TYR A 1 91 ? -14.756 -2.813 0.179 1.00 98.56 91 TYR A CA 1
ATOM 640 C C . TYR A 1 91 ? -15.279 -4.153 0.713 1.00 98.56 91 TYR A C 1
ATOM 642 O O . TYR A 1 91 ? -16.384 -4.224 1.260 1.00 98.56 91 TYR A O 1
ATOM 650 N N . TYR A 1 92 ? -14.478 -5.219 0.600 1.00 98.50 92 TYR A N 1
ATOM 651 C CA . TYR A 1 92 ? -14.861 -6.543 1.088 1.00 98.50 92 TYR A CA 1
ATOM 652 C C . TYR A 1 92 ? -15.089 -6.561 2.605 1.00 98.50 92 TYR A C 1
ATOM 654 O O . TYR A 1 92 ? -16.106 -7.081 3.072 1.00 98.50 92 TYR A O 1
ATOM 662 N N . LEU A 1 93 ? -14.166 -5.995 3.388 1.00 98.12 93 LEU A N 1
ATOM 663 C CA . LEU A 1 93 ? -14.267 -5.987 4.847 1.00 98.12 93 LEU A CA 1
ATOM 664 C C . LEU A 1 93 ? -15.437 -5.114 5.321 1.00 98.12 93 LEU A C 1
ATOM 666 O O . LEU A 1 93 ? -16.190 -5.542 6.194 1.00 98.12 93 LEU A O 1
ATOM 670 N N . ARG A 1 94 ? -15.672 -3.952 4.699 1.00 97.94 94 ARG A N 1
ATOM 671 C CA . ARG A 1 94 ? -16.843 -3.106 4.977 1.00 97.94 94 ARG A CA 1
ATOM 672 C C . ARG A 1 94 ? -18.148 -3.861 4.730 1.00 97.94 94 ARG A C 1
ATOM 674 O O . ARG A 1 94 ? -18.979 -3.941 5.632 1.00 97.94 94 ARG A O 1
ATOM 681 N N . ARG A 1 95 ? -18.286 -4.523 3.572 1.00 97.88 95 ARG A N 1
ATOM 682 C CA . ARG A 1 95 ? -19.433 -5.399 3.255 1.00 97.88 95 ARG A CA 1
ATOM 683 C C . ARG A 1 95 ? -19.627 -6.497 4.298 1.00 97.88 95 ARG A C 1
ATOM 685 O O . ARG A 1 95 ? -20.748 -6.717 4.746 1.00 97.88 95 ARG A O 1
ATOM 692 N N . LYS A 1 96 ? -18.546 -7.178 4.687 1.00 97.44 96 LYS A N 1
ATOM 693 C CA . LYS A 1 96 ? -18.572 -8.270 5.671 1.00 97.44 96 LYS A CA 1
ATOM 694 C C . LYS A 1 96 ? -19.007 -7.800 7.063 1.00 97.44 96 LYS A C 1
ATOM 696 O O . LYS A 1 96 ? -19.630 -8.569 7.788 1.00 97.44 96 LYS A O 1
ATOM 701 N N . HIS A 1 97 ? -18.675 -6.564 7.431 1.00 96.50 97 HIS A N 1
ATOM 702 C CA . HIS A 1 97 ? -18.908 -6.002 8.763 1.00 96.50 97 HIS A CA 1
ATOM 703 C C . HIS A 1 97 ? -20.058 -4.979 8.826 1.00 96.50 97 HIS A C 1
ATO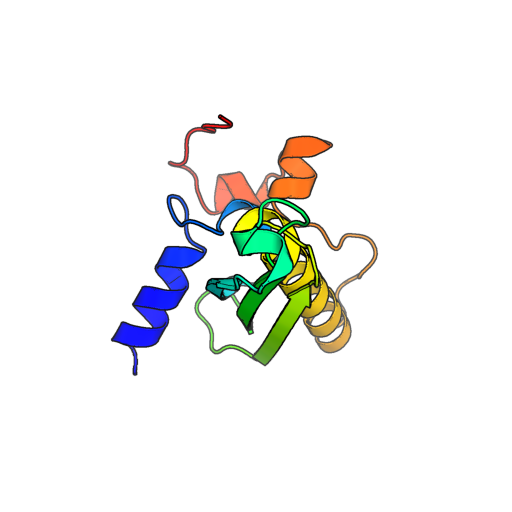M 705 O O . HIS A 1 97 ? -20.260 -4.372 9.873 1.00 96.50 97 HIS A O 1
ATOM 711 N N . GLY A 1 98 ? -20.828 -4.794 7.746 1.00 97.12 98 GLY A N 1
ATOM 712 C CA . GLY A 1 98 ? -21.978 -3.880 7.721 1.00 97.12 98 GLY A CA 1
ATOM 713 C C . GLY A 1 98 ? -21.613 -2.391 7.744 1.00 97.12 98 GLY A C 1
ATOM 714 O O . GLY A 1 98 ? -22.419 -1.574 8.179 1.00 97.12 98 GLY A O 1
ATOM 715 N N . ILE A 1 99 ? -20.409 -2.032 7.293 1.00 96.69 99 ILE A N 1
ATOM 716 C CA . ILE A 1 99 ? -19.942 -0.642 7.191 1.00 96.69 99 ILE A CA 1
ATOM 717 C C . ILE A 1 99 ? -20.281 -0.103 5.783 1.00 96.69 99 ILE A C 1
ATOM 719 O O . ILE A 1 99 ? -20.139 -0.852 4.809 1.00 96.69 99 ILE A O 1
ATOM 723 N N . PRO A 1 100 ? -20.710 1.169 5.633 1.00 96.56 100 PRO A N 1
ATOM 724 C CA . PRO A 1 100 ? -20.945 1.787 4.324 1.00 96.56 100 PRO A CA 1
ATOM 725 C C . PRO A 1 100 ? -19.726 1.711 3.392 1.00 96.56 100 PRO A C 1
ATOM 727 O O . PRO A 1 100 ? -18.583 1.792 3.845 1.00 96.56 100 PRO A O 1
ATOM 730 N N . THR A 1 101 ? -19.972 1.540 2.089 1.00 96.38 101 THR A N 1
ATOM 731 C CA . THR A 1 101 ? -18.935 1.286 1.056 1.00 96.38 101 THR A CA 1
ATOM 732 C C . THR A 1 101 ? -18.738 2.432 0.064 1.00 96.38 101 THR A C 1
ATOM 734 O O . THR A 1 101 ? -17.838 2.382 -0.766 1.00 96.38 101 THR A O 1
ATOM 737 N N . ASP A 1 102 ? -19.564 3.465 0.154 1.00 91.94 102 ASP A N 1
ATOM 738 C CA . ASP A 1 102 ? -19.501 4.693 -0.639 1.00 91.94 102 ASP A CA 1
ATOM 739 C C . ASP A 1 102 ? -18.288 5.574 -0.292 1.00 91.94 102 ASP A C 1
ATOM 741 O O . ASP A 1 102 ? -17.892 6.418 -1.092 1.00 91.94 102 ASP A O 1
ATOM 745 N N . SER A 1 103 ? -17.656 5.338 0.860 1.00 88.00 103 SER A N 1
ATOM 746 C CA . SER A 1 103 ? -16.484 6.071 1.352 1.00 88.00 103 SER A CA 1
ATOM 747 C C . SER A 1 103 ? -15.152 5.317 1.233 1.00 88.00 103 SER A C 1
ATOM 749 O O . SER A 1 103 ? -14.191 5.660 1.918 1.00 88.00 103 SER A O 1
ATOM 751 N N . VAL A 1 104 ? -15.056 4.288 0.379 1.00 95.50 104 VAL A N 1
ATOM 752 C CA . VAL A 1 104 ? -13.796 3.544 0.175 1.00 95.50 104 VAL A CA 1
ATOM 753 C C . VAL A 1 104 ? -12.724 4.463 -0.415 1.00 95.50 104 VAL A C 1
ATOM 755 O O . VAL A 1 104 ? -12.747 4.801 -1.600 1.00 95.50 104 VAL A O 1
ATOM 758 N N . GLN A 1 105 ? -11.761 4.845 0.421 1.00 95.75 105 GLN A N 1
ATOM 759 C CA . GLN A 1 105 ? -10.654 5.732 0.079 1.00 95.75 105 GLN A CA 1
ATOM 760 C C . GLN A 1 105 ? -9.396 5.339 0.860 1.00 95.75 105 GLN A C 1
ATOM 762 O O . GLN A 1 105 ? -9.445 4.912 2.015 1.00 95.75 105 GLN A O 1
ATOM 767 N N . THR A 1 106 ? -8.249 5.488 0.207 1.00 97.38 106 THR A N 1
ATOM 768 C CA . THR A 1 106 ? -6.923 5.388 0.821 1.00 97.38 106 THR A CA 1
ATOM 769 C C . THR A 1 106 ? -6.451 6.771 1.263 1.00 97.38 106 THR A C 1
ATOM 771 O O . THR A 1 106 ? -6.973 7.797 0.823 1.00 97.38 106 THR A O 1
ATOM 774 N N . TYR A 1 107 ? -5.413 6.832 2.096 1.00 95.81 107 TYR A N 1
ATOM 775 C CA . TYR A 1 107 ? -4.801 8.111 2.456 1.00 95.81 107 TYR A CA 1
ATOM 776 C C . TYR A 1 107 ? -4.286 8.893 1.237 1.00 95.81 107 TYR A C 1
ATOM 778 O O . TYR A 1 107 ? -4.410 10.115 1.210 1.00 95.81 107 TYR A O 1
ATOM 786 N N . LEU A 1 108 ? -3.770 8.208 0.209 1.00 95.19 108 LEU A N 1
ATOM 787 C CA . LEU A 1 108 ? -3.359 8.841 -1.046 1.00 95.19 108 LEU A CA 1
ATOM 788 C C . LEU A 1 108 ? -4.512 9.611 -1.706 1.00 95.19 108 LEU A C 1
ATOM 790 O O . LEU A 1 108 ? -4.314 10.750 -2.119 1.00 95.19 108 LEU A O 1
ATOM 794 N N . ASP A 1 109 ? -5.717 9.034 -1.740 1.00 95.81 109 ASP A N 1
ATOM 795 C CA . ASP A 1 109 ? -6.890 9.691 -2.334 1.00 95.81 109 ASP A CA 1
ATOM 796 C C . ASP A 1 109 ? -7.244 10.983 -1.590 1.00 95.81 109 ASP A C 1
ATOM 798 O O . ASP A 1 109 ? -7.555 11.999 -2.211 1.00 95.81 109 ASP A O 1
ATOM 802 N N . HIS A 1 110 ? -7.158 10.965 -0.258 1.00 94.12 110 HIS A N 1
ATOM 803 C CA . HIS A 1 110 ? -7.390 12.149 0.564 1.00 94.12 110 HIS A CA 1
ATOM 804 C C . HIS A 1 110 ? -6.307 13.213 0.402 1.00 94.12 110 HIS A C 1
ATOM 806 O O . HIS A 1 110 ? -6.604 14.404 0.447 1.00 94.12 110 HIS A O 1
ATOM 812 N N . VAL A 1 111 ? -5.051 12.805 0.233 1.00 91.56 111 VAL A N 1
ATOM 813 C CA . VAL A 1 111 ? -3.946 13.731 -0.034 1.00 91.56 111 VAL A CA 1
ATOM 814 C C . VAL A 1 111 ? -4.139 14.429 -1.381 1.00 91.56 111 VAL A C 1
ATOM 816 O O . VAL A 1 111 ? -3.878 15.623 -1.485 1.00 91.56 111 VAL A O 1
ATOM 819 N N . GLN A 1 112 ? -4.621 13.705 -2.392 1.00 92.19 112 GLN A N 1
ATOM 820 C CA . GLN A 1 112 ? -4.824 14.239 -3.739 1.00 92.19 112 GLN A CA 1
ATOM 821 C C . GLN A 1 112 ? -6.078 15.113 -3.856 1.00 92.19 112 GLN A C 1
ATOM 823 O O . GLN A 1 112 ? -6.037 16.145 -4.520 1.00 92.19 112 GLN A O 1
ATOM 828 N N . ASN A 1 113 ? -7.182 14.713 -3.220 1.00 92.94 113 ASN A N 1
ATOM 829 C CA . ASN A 1 113 ? -8.491 15.341 -3.435 1.00 92.94 113 ASN A CA 1
ATOM 830 C C . ASN A 1 113 ? -8.965 16.206 -2.257 1.00 92.94 113 ASN A C 1
ATOM 832 O O . ASN A 1 113 ? -9.838 17.054 -2.425 1.00 92.94 113 ASN A O 1
ATOM 836 N N . GLY A 1 114 ? -8.386 16.013 -1.070 1.00 87.75 114 GLY A N 1
ATOM 837 C CA . GLY A 1 114 ? -8.800 16.672 0.164 1.00 87.75 11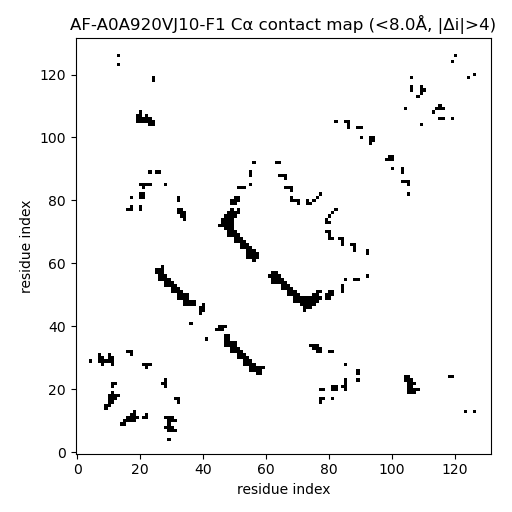4 GLY A CA 1
ATOM 838 C C . GLY A 1 114 ? -10.199 16.262 0.669 1.00 87.75 114 GLY A C 1
ATOM 839 O O . GLY A 1 114 ? -10.976 15.629 -0.044 1.00 87.75 114 GLY A O 1
ATOM 840 N N . PRO A 1 115 ? -10.543 16.631 1.919 1.00 90.25 115 PRO A N 1
ATOM 841 C CA . PRO A 1 115 ? -9.619 17.066 2.963 1.00 90.25 115 PRO A CA 1
ATOM 842 C C . PRO A 1 115 ? -8.799 15.887 3.516 1.00 90.25 115 PRO A C 1
ATOM 844 O O . PRO A 1 115 ? -9.205 14.727 3.444 1.00 90.25 115 PRO A O 1
ATOM 847 N N . VAL A 1 116 ? -7.651 16.196 4.128 1.00 86.81 116 VAL A N 1
ATOM 848 C CA . VAL A 1 116 ? -6.864 15.209 4.885 1.00 86.81 116 VAL A CA 1
ATOM 849 C C . VAL A 1 116 ? -7.690 14.728 6.087 1.00 86.81 116 VAL A C 1
ATOM 851 O O . VAL A 1 116 ? -8.098 15.564 6.900 1.00 86.81 116 VAL A O 1
ATOM 854 N N . PRO A 1 117 ? -7.921 13.415 6.246 1.00 91.31 117 PRO A N 1
ATOM 855 C CA . PRO A 1 117 ? -8.866 12.903 7.223 1.00 91.31 117 PRO A CA 1
ATOM 856 C C . PRO A 1 117 ? -8.315 12.983 8.649 1.00 91.31 117 PRO A C 1
ATOM 858 O O . PRO A 1 117 ? -7.112 12.837 8.888 1.00 91.31 117 PRO A O 1
ATOM 861 N N . THR A 1 118 ? -9.210 13.164 9.621 1.00 93.19 118 THR A N 1
ATOM 862 C CA . THR A 1 118 ? -8.856 13.212 11.050 1.00 93.19 118 THR A CA 1
ATOM 863 C C . THR A 1 118 ? -8.311 11.875 11.546 1.00 93.19 118 THR A C 1
ATOM 865 O O . THR A 1 118 ? -7.291 11.870 12.235 1.00 93.19 118 THR A O 1
ATOM 868 N N . TRP A 1 119 ? -8.887 10.751 11.092 1.00 93.38 119 TRP A N 1
ATOM 869 C CA . TRP A 1 119 ? -8.456 9.400 11.480 1.00 93.38 119 TRP A CA 1
ATOM 870 C C . TRP A 1 119 ? -6.964 9.160 11.224 1.00 93.38 119 TRP A C 1
ATOM 872 O O . TRP A 1 119 ? -6.307 8.435 11.973 1.00 93.38 119 TRP A O 1
ATOM 882 N N . TYR A 1 120 ? -6.403 9.772 10.175 1.00 93.69 120 TYR A N 1
ATOM 883 C CA . TYR A 1 120 ? -4.990 9.611 9.848 1.00 93.69 120 TYR A CA 1
ATOM 884 C C . TYR A 1 120 ? -4.102 10.365 10.839 1.00 93.69 120 TYR A C 1
ATOM 886 O O . TYR A 1 120 ? -3.129 9.804 11.340 1.00 93.69 120 TYR A O 1
ATOM 894 N N . LYS A 1 121 ? -4.462 11.612 11.172 1.00 90.38 121 LYS A N 1
ATOM 895 C CA . LYS A 1 121 ? -3.736 12.432 12.156 1.00 90.38 121 LYS A CA 1
ATOM 896 C C . LYS A 1 121 ? -3.785 11.810 13.549 1.00 90.38 121 LYS A C 1
ATOM 898 O O . LYS A 1 121 ? -2.781 11.798 14.247 1.00 90.38 121 LYS A O 1
ATOM 903 N N . GLU A 1 122 ? -4.935 11.261 13.927 1.00 92.38 122 GLU A N 1
ATOM 904 C CA . GLU A 1 122 ? -5.119 10.560 15.201 1.00 92.38 122 GLU A CA 1
ATOM 905 C C . GLU A 1 122 ? -4.270 9.286 15.277 1.00 92.38 122 GLU A C 1
ATOM 907 O O . GLU A 1 122 ? -3.663 9.002 16.309 1.00 92.38 122 GLU A O 1
ATOM 912 N N . ARG A 1 123 ? -4.177 8.528 14.175 1.00 92.62 123 ARG A N 1
ATOM 913 C CA . ARG A 1 123 ? -3.374 7.299 14.117 1.00 92.62 123 ARG A CA 1
ATOM 914 C C . ARG A 1 123 ? -1.872 7.558 14.048 1.00 92.62 123 ARG A C 1
ATOM 916 O O . ARG A 1 123 ? -1.092 6.763 14.572 1.00 92.62 123 ARG A O 1
ATOM 923 N N . TYR A 1 124 ? -1.464 8.634 13.384 1.00 90.81 124 TYR A N 1
ATOM 924 C CA . TYR A 1 124 ? -0.066 8.952 13.109 1.00 90.81 124 TYR A CA 1
ATOM 925 C C . TYR A 1 124 ? 0.272 10.404 13.495 1.00 90.81 124 TYR A C 1
ATOM 927 O O . TYR A 1 124 ? 0.677 11.191 1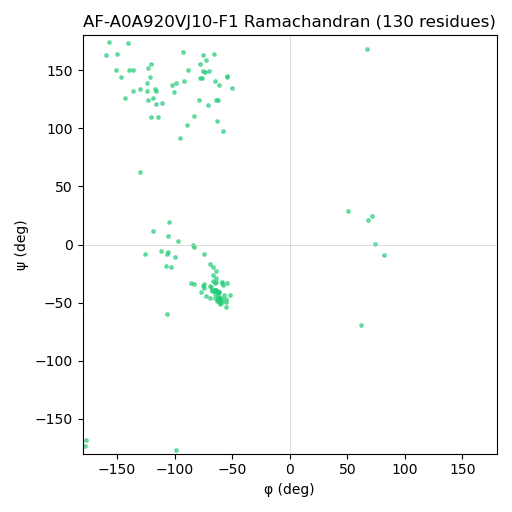2.638 1.00 90.81 124 TYR A O 1
ATOM 935 N N . PRO A 1 125 ? 0.165 10.777 14.785 1.00 85.25 125 PRO A N 1
ATOM 936 C CA . PRO A 1 125 ? 0.271 12.172 15.230 1.00 85.25 125 PRO A CA 1
ATOM 937 C C . PRO A 1 125 ? 1.648 12.804 14.983 1.00 85.25 125 PRO A C 1
ATOM 939 O O . PRO A 1 125 ? 1.760 14.020 14.872 1.00 85.25 125 PRO A O 1
ATOM 942 N N . ASN A 1 126 ? 2.694 11.981 14.864 1.00 82.62 126 ASN A N 1
ATOM 943 C CA . ASN A 1 126 ? 4.077 12.429 14.682 1.00 82.62 126 ASN A CA 1
ATOM 944 C C . ASN A 1 12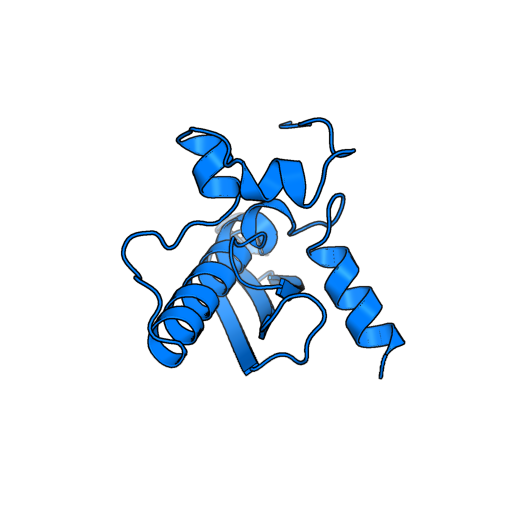6 ? 4.536 12.421 13.213 1.00 82.62 126 ASN A C 1
ATOM 946 O O . ASN A 1 126 ? 5.705 12.683 12.934 1.00 82.62 126 ASN A O 1
ATOM 950 N N . VAL A 1 127 ? 3.654 12.086 12.266 1.00 79.25 127 VAL A N 1
ATOM 951 C CA . VAL A 1 127 ? 3.985 12.089 10.836 1.00 79.25 127 VAL A CA 1
ATOM 952 C C . VAL A 1 127 ? 3.698 13.479 10.273 1.00 79.25 127 VAL A C 1
ATOM 954 O O . VAL A 1 127 ? 2.550 13.848 10.037 1.00 79.25 127 VAL A O 1
ATOM 957 N N . ILE A 1 128 ? 4.754 14.265 10.062 1.00 59.66 128 ILE A N 1
ATOM 958 C CA . ILE A 1 128 ? 4.669 15.561 9.378 1.00 59.66 128 ILE A CA 1
ATOM 959 C C . ILE A 1 128 ? 4.601 15.285 7.873 1.00 59.66 128 ILE A C 1
ATOM 961 O O . ILE A 1 128 ? 5.459 14.587 7.333 1.00 59.66 128 ILE A O 1
ATOM 965 N N . GLY A 1 129 ? 3.561 15.797 7.210 1.00 55.81 129 GLY A N 1
ATOM 966 C CA . GLY A 1 129 ? 3.276 15.540 5.799 1.00 55.81 129 GLY A CA 1
ATOM 967 C C . GLY A 1 129 ? 4.423 15.952 4.879 1.00 55.81 129 GLY A C 1
ATOM 968 O O . GLY A 1 129 ? 4.534 17.112 4.502 1.00 55.81 129 GLY A O 1
ATOM 969 N N . ALA A 1 130 ? 5.252 14.989 4.487 1.00 43.03 130 ALA A N 1
ATOM 970 C CA . ALA A 1 130 ? 6.130 15.111 3.337 1.00 43.03 130 ALA A CA 1
ATOM 971 C C . ALA A 1 130 ? 5.410 14.477 2.145 1.00 43.03 130 ALA A C 1
ATOM 973 O O . ALA A 1 130 ? 5.481 13.270 1.927 1.00 43.03 130 ALA A O 1
ATOM 974 N N . ILE A 1 131 ? 4.675 15.306 1.408 1.00 48.25 131 ILE A N 1
ATOM 975 C CA . ILE A 1 131 ? 4.380 15.039 0.003 1.00 48.25 131 ILE A CA 1
ATOM 976 C C . ILE A 1 131 ? 5.619 15.561 -0.729 1.00 48.25 131 ILE A C 1
ATOM 978 O O . ILE A 1 131 ? 5.890 16.761 -0.685 1.00 48.25 131 ILE A O 1
ATOM 982 N N . ARG A 1 132 ? 6.428 14.666 -1.291 1.00 37.88 132 ARG A N 1
ATOM 983 C CA . ARG A 1 132 ? 7.329 15.029 -2.387 1.00 37.88 132 ARG A CA 1
ATOM 984 C C . ARG A 1 132 ? 6.671 14.590 -3.676 1.00 37.88 132 ARG A C 1
ATOM 986 O O . ARG A 1 132 ? 6.118 13.468 -3.660 1.00 37.88 132 ARG A O 1
#

Mean predicted aligned error: 3.74 Å

Radius of gyration: 15.07 Å; Cα contacts (8 Å, |Δi|>4): 256; chains: 1; bounding box: 36×33×41 Å

Sequence (132 aa):
MESLREGLRKVTAPGGTAHFGTALEHWQVLGKTGTAEHGLSQAGLAEPHAWFAGMAGPIGGLPGIVVVVIAEYGESGSATAAPIMAKTADYYLRRKHGIPTDSVQTYLDHVQNGPVPTWYKERYPNVIGAIR

pLDDT: mean 93.71, std 9.68, range [37.88, 98.75]

Solvent-accessible surface area (backbone atoms only — not comparable to full-atom values): 7103 Å² total; per-residue (Å²): 113,66,71,59,53,52,55,21,32,48,29,31,32,90,95,22,82,28,17,48,25,32,36,42,89,77,42,38,46,30,34,50,64,41,63,46,80,45,77,49,28,77,67,71,74,44,53,25,22,5,23,17,46,34,32,32,24,49,67,97,54,69,63,79,47,76,46,75,32,77,34,82,57,35,46,36,6,30,77,45,15,26,33,54,37,39,46,52,50,46,44,52,51,23,62,75,70,75,43,82,61,90,74,71,56,35,47,40,54,24,69,75,69,53,70,74,58,66,68,56,49,72,75,41,74,85,68,77,89,77,84,127

Nearest PDB structures (foldseek):
  6hzh-assembly1_A  TM=7.179E-01  e=3.769E-04  Chlamydia trachomatis
  6i1f-assembly2_B  TM=6.798E-01  e=4.008E-04  Chlamydia trachomatis
  6i1h-assembly1_A  TM=6.498E-01  e=4.820E-04  Chlamydia trachomatis
  6i1g-assembly2_B  TM=6.544E-01  e=7.886E-04  Chlamydia trachomatis
  6i1h-assembly2_B  TM=6.448E-01  e=1.650E-03  Chlamydia trachomatis

Foldseek 3Di:
DVVQQVVQQQLCDPVHVQPQLAAWLFKRKGWDWDWADDPCVVVVNAATKIKIWIFMDGDVDDGPDIDIDIGHSQRTNRVGHSNVRNLVSVQVVCVVVVHDNPPRDGNNRCVVPDDRDPSVCVVCVPDDDDDD

Secondary structure (DSSP, 8-state):
-HHHHHHHHHHHSTTSTTHHHH-BSSEEEEEEEEEE--HHHHTTSSPPEEEEEEEEEETTS---EEEEEEETT---IIIIIHHHHHHHHHHHHHHHHT--STT--BHHHHHHHSPPPHHHHHH-TT------